Protein AF-A0A4Q6C9D6-F1 (afdb_monomer_lite)

Radius of gyration: 33.47 Å; chains: 1; bounding box: 54×30×100 Å

Secondary structure (DSSP, 8-state):
--HHHHHHHHHHHHHHTSHHHHHHHHHHHHHHHHHGGGGTT-HHHHHHHHHHHHHHHHHHHHHHHHHHHHHHHHHHHHHHHHHHHHHHHTTT---TTTS-HHHHHHHHHHHHHHHHHHHHHHHHHHHHHHHHHHHT-

Sequence (137 aa):
MNDLFRRFANQASTWAGSPQVFVMAVSLVVGWALLGPVFGYSDTWQLVINTTTTIITFLMVFLIQNTQNRDGKAMQLKLDELIRVSKTARNTMLDLEELDEKELDRLHEEFKRFADDNTDRLNSIQAKLKDVKNVRK

pLDDT: mean 76.39, std 12.98, range [43.62, 94.69]

Structure (mmCIF, N/CA/C/O backbone):
data_AF-A0A4Q6C9D6-F1
#
_entry.id   AF-A0A4Q6C9D6-F1
#
loop_
_atom_site.group_PDB
_atom_site.id
_atom_site.type_symbol
_atom_site.label_atom_id
_atom_site.label_alt_id
_atom_site.label_comp_id
_atom_site.label_asym_id
_atom_site.labe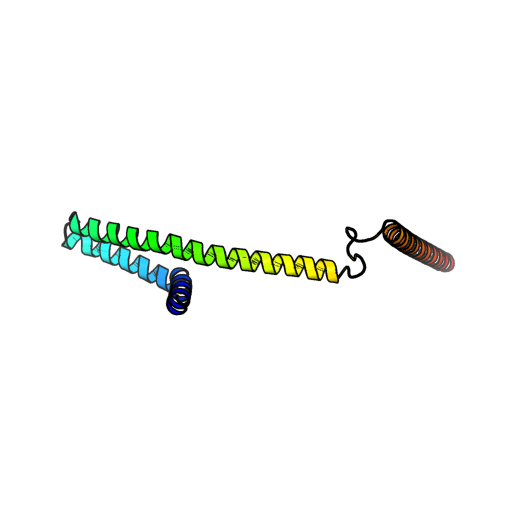l_entity_id
_atom_site.label_seq_id
_atom_site.pdbx_PDB_ins_code
_atom_site.Cartn_x
_atom_site.Cartn_y
_atom_site.Cartn_z
_atom_site.occupancy
_atom_site.B_iso_or_equiv
_atom_site.auth_seq_id
_atom_site.auth_comp_id
_atom_site.auth_asym_id
_atom_site.auth_atom_id
_atom_site.pdbx_PDB_model_num
ATOM 1 N N . MET A 1 1 ? 19.941 -12.533 3.505 1.00 47.31 1 MET A N 1
ATOM 2 C CA . MET A 1 1 ? 18.753 -11.821 4.024 1.00 47.31 1 MET A CA 1
ATOM 3 C C . MET A 1 1 ? 17.939 -11.299 2.845 1.00 47.31 1 MET A C 1
ATOM 5 O O . MET A 1 1 ? 18.460 -10.487 2.107 1.00 47.31 1 MET A O 1
ATOM 9 N N . ASN A 1 2 ? 16.720 -11.714 2.517 1.00 56.62 2 ASN A N 1
ATOM 10 C CA . ASN A 1 2 ? 15.768 -12.631 3.134 1.00 56.62 2 ASN A CA 1
ATOM 11 C C . ASN A 1 2 ? 14.789 -13.039 2.010 1.00 56.62 2 ASN A C 1
ATOM 13 O O . ASN A 1 2 ? 13.844 -12.299 1.737 1.00 56.62 2 ASN A O 1
ATOM 17 N N . ASP A 1 3 ? 14.988 -14.180 1.340 1.00 69.25 3 ASP A N 1
ATOM 18 C CA . ASP A 1 3 ? 14.002 -14.680 0.356 1.00 69.25 3 ASP A CA 1
ATOM 19 C C . ASP A 1 3 ? 12.615 -14.841 1.018 1.00 69.25 3 ASP A C 1
ATOM 21 O O . ASP A 1 3 ? 11.578 -14.544 0.435 1.00 69.25 3 ASP A O 1
ATOM 25 N N . LEU A 1 4 ? 12.625 -15.149 2.318 1.00 74.75 4 LEU A N 1
ATOM 26 C CA . LEU A 1 4 ? 11.475 -15.176 3.220 1.00 74.75 4 LEU A CA 1
ATOM 27 C C . LEU A 1 4 ? 10.789 -13.808 3.396 1.00 74.75 4 LEU A C 1
ATOM 29 O O . LEU A 1 4 ? 9.570 -13.730 3.299 1.00 74.75 4 LEU A O 1
ATOM 33 N N . PHE A 1 5 ? 11.547 -12.719 3.576 1.00 74.25 5 PHE A N 1
ATOM 34 C CA . PHE A 1 5 ? 10.992 -11.357 3.651 1.00 74.25 5 PHE A CA 1
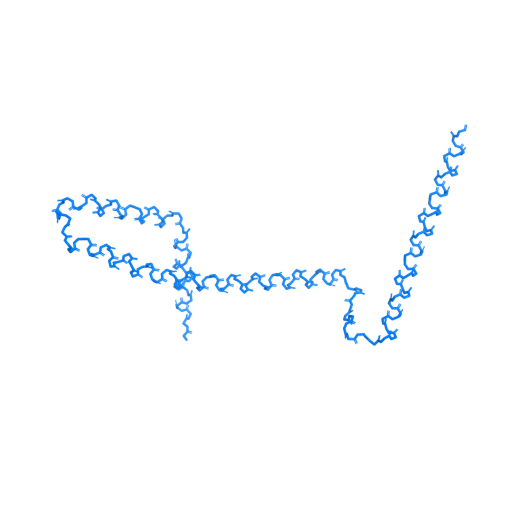ATOM 35 C C . PHE A 1 5 ? 10.423 -10.929 2.303 1.00 74.25 5 PHE A C 1
ATOM 37 O O . PHE A 1 5 ? 9.359 -10.330 2.260 1.00 74.25 5 PHE A O 1
ATOM 44 N N . ARG A 1 6 ? 11.095 -11.261 1.193 1.00 68.50 6 ARG A N 1
ATOM 45 C CA . ARG A 1 6 ? 10.592 -10.961 -0.154 1.00 68.50 6 ARG A CA 1
ATOM 46 C C . ARG A 1 6 ? 9.290 -11.700 -0.453 1.00 68.50 6 ARG A C 1
ATOM 48 O O . ARG A 1 6 ? 8.364 -11.083 -0.971 1.00 68.50 6 ARG A O 1
ATOM 55 N N . ARG A 1 7 ? 9.199 -12.989 -0.110 1.00 72.69 7 ARG A N 1
ATOM 56 C CA . ARG A 1 7 ? 7.967 -13.782 -0.248 1.00 72.69 7 ARG A CA 1
ATOM 57 C C . ARG A 1 7 ? 6.860 -13.246 0.653 1.00 72.69 7 ARG A C 1
ATOM 59 O O . ARG A 1 7 ? 5.774 -12.988 0.152 1.00 72.69 7 ARG A O 1
ATOM 66 N N . PHE A 1 8 ? 7.159 -12.986 1.926 1.00 76.62 8 PHE A N 1
ATOM 67 C CA . PHE A 1 8 ? 6.210 -12.390 2.865 1.00 76.62 8 PHE A CA 1
ATOM 68 C C . PHE A 1 8 ? 5.716 -11.020 2.387 1.00 76.62 8 PHE A C 1
ATOM 70 O O . PHE A 1 8 ? 4.516 -10.805 2.316 1.00 76.62 8 PHE A O 1
ATOM 77 N N . ALA A 1 9 ? 6.613 -10.117 1.989 1.00 69.31 9 ALA A N 1
ATOM 78 C CA . ALA A 1 9 ? 6.260 -8.779 1.525 1.00 69.31 9 ALA A CA 1
ATOM 79 C C . ALA A 1 9 ? 5.439 -8.813 0.229 1.00 69.31 9 ALA A C 1
ATOM 81 O O . ALA A 1 9 ? 4.458 -8.084 0.113 1.00 69.31 9 ALA A O 1
ATOM 82 N N . ASN A 1 10 ? 5.790 -9.683 -0.726 1.00 71.00 10 ASN A N 1
ATOM 83 C CA . ASN A 1 10 ? 4.990 -9.876 -1.935 1.00 71.00 10 ASN A CA 1
ATOM 84 C C . ASN A 1 10 ? 3.603 -10.423 -1.594 1.00 71.00 10 ASN A C 1
ATOM 86 O O . ASN A 1 10 ? 2.608 -9.901 -2.083 1.00 71.00 10 ASN A O 1
ATOM 90 N N . GLN A 1 11 ? 3.518 -11.446 -0.745 1.00 71.94 11 GLN A N 1
ATOM 91 C CA . GLN A 1 11 ? 2.252 -12.084 -0.398 1.00 71.94 11 GLN A CA 1
ATOM 92 C C . GLN A 1 11 ? 1.357 -11.152 0.427 1.00 71.94 11 GLN A C 1
ATOM 94 O O . GLN A 1 11 ? 0.179 -11.015 0.112 1.00 71.94 11 GLN A O 1
ATOM 99 N N . ALA A 1 12 ? 1.935 -10.419 1.382 1.00 70.88 12 ALA A N 1
ATOM 100 C CA . ALA A 1 12 ? 1.264 -9.372 2.142 1.00 70.88 12 ALA A CA 1
ATOM 101 C C . ALA A 1 12 ? 0.768 -8.238 1.234 1.00 70.88 12 ALA A C 1
ATOM 103 O O . ALA A 1 12 ? -0.375 -7.822 1.370 1.00 70.88 12 ALA A O 1
ATOM 104 N N . SER A 1 13 ? 1.576 -7.782 0.270 1.00 69.06 13 SER A N 1
ATOM 105 C CA . SER A 1 13 ? 1.179 -6.746 -0.698 1.00 69.06 13 SER A CA 1
ATOM 106 C C . SER A 1 13 ? 0.038 -7.219 -1.610 1.00 69.06 13 SER A C 1
ATOM 108 O O . SER A 1 13 ? -0.956 -6.517 -1.792 1.00 69.06 13 SER A O 1
ATOM 110 N N . THR A 1 14 ? 0.116 -8.462 -2.099 1.00 69.25 14 THR A N 1
ATOM 111 C CA . THR A 1 14 ? -0.932 -9.059 -2.946 1.00 69.25 14 THR A CA 1
ATOM 112 C C . THR A 1 14 ? -2.245 -9.228 -2.177 1.00 69.25 14 THR A C 1
ATOM 114 O O . THR A 1 14 ? -3.323 -8.991 -2.715 1.00 69.25 14 THR A O 1
ATOM 117 N N . TRP A 1 15 ? -2.166 -9.622 -0.903 1.00 71.12 15 TRP A N 1
ATOM 118 C CA . TRP A 1 15 ? -3.333 -9.786 -0.039 1.00 71.12 15 TRP A CA 1
ATOM 119 C C . TRP A 1 15 ? -3.941 -8.446 0.360 1.00 71.12 15 TRP A C 1
ATOM 121 O O . TRP A 1 15 ? -5.158 -8.292 0.280 1.00 71.12 15 TRP A O 1
ATOM 131 N N . ALA A 1 16 ? -3.114 -7.466 0.723 1.00 70.69 16 ALA A N 1
ATOM 132 C CA . ALA A 1 16 ? -3.565 -6.144 1.141 1.00 70.69 16 ALA A CA 1
ATOM 133 C C . ALA A 1 16 ? -4.324 -5.388 0.036 1.00 70.69 16 ALA A C 1
ATOM 135 O O . ALA A 1 16 ? -5.198 -4.583 0.343 1.00 70.69 16 ALA A O 1
ATOM 136 N N . GLY A 1 17 ? -4.033 -5.670 -1.239 1.00 66.81 17 GLY A N 1
ATOM 137 C CA . GLY A 1 17 ? -4.779 -5.133 -2.382 1.00 66.81 17 GLY A CA 1
ATOM 138 C C . GLY A 1 17 ? -6.024 -5.934 -2.784 1.00 66.81 17 GLY A C 1
ATOM 139 O O . GLY A 1 17 ? -6.733 -5.527 -3.702 1.00 66.81 17 GLY A O 1
ATOM 140 N N . SER A 1 18 ? -6.299 -7.081 -2.151 1.00 78.94 18 SER A N 1
ATOM 141 C CA . SER A 1 18 ? -7.406 -7.950 -2.560 1.00 78.94 18 SER A CA 1
ATOM 142 C C . SER A 1 18 ? -8.762 -7.470 -2.007 1.00 78.94 18 SER A C 1
ATOM 144 O O . SER A 1 18 ? -8.862 -7.119 -0.826 1.00 78.94 18 SER A O 1
ATOM 146 N N . PRO A 1 19 ? -9.850 -7.529 -2.803 1.00 76.38 19 PRO A N 1
ATOM 147 C CA . PRO A 1 19 ? -11.194 -7.169 -2.339 1.00 76.38 19 PRO A CA 1
ATOM 148 C C . PRO A 1 19 ? -11.660 -7.971 -1.115 1.00 76.38 19 PRO A C 1
ATOM 150 O O . PRO A 1 19 ? -12.399 -7.466 -0.275 1.00 76.38 19 PRO A O 1
ATOM 153 N N . GLN A 1 20 ? -11.205 -9.220 -0.987 1.00 78.06 20 GLN A N 1
ATOM 154 C CA . GLN A 1 20 ? -11.563 -10.103 0.125 1.00 78.06 20 GLN A CA 1
ATOM 155 C C . GLN A 1 20 ? -10.992 -9.616 1.464 1.00 78.06 20 GLN A C 1
ATOM 157 O O . GLN A 1 20 ? -11.689 -9.651 2.477 1.00 78.06 20 GLN A O 1
ATOM 162 N N . VAL A 1 21 ? -9.754 -9.114 1.472 1.00 83.69 21 VAL A N 1
ATOM 163 C CA . VAL A 1 21 ? -9.131 -8.549 2.680 1.00 83.69 21 VAL A CA 1
ATOM 164 C C . VAL A 1 21 ? -9.804 -7.242 3.085 1.00 83.69 21 VAL A C 1
ATOM 166 O O . VAL A 1 21 ? -10.011 -7.017 4.274 1.00 83.69 21 VAL A O 1
ATOM 169 N N . PHE A 1 22 ? -10.231 -6.423 2.121 1.00 81.50 22 PHE A N 1
ATOM 170 C CA . PHE A 1 22 ? -11.020 -5.226 2.414 1.00 81.50 22 PHE A CA 1
ATOM 171 C C . PHE A 1 22 ? -12.342 -5.571 3.117 1.00 81.50 22 PHE A C 1
ATOM 173 O O . PHE A 1 22 ? -12.639 -5.020 4.176 1.00 81.50 22 PHE A O 1
ATOM 180 N N . VAL A 1 23 ? -13.103 -6.534 2.585 1.00 88.75 23 VAL A N 1
ATOM 181 C CA . VAL A 1 23 ? -14.361 -6.989 3.207 1.00 88.75 23 VAL A CA 1
ATOM 182 C C . VAL A 1 23 ? -14.117 -7.547 4.613 1.00 88.75 23 VAL A C 1
ATOM 184 O O . VAL A 1 23 ? -14.880 -7.255 5.535 1.00 88.75 23 VAL A O 1
ATOM 187 N N . MET A 1 24 ? -13.034 -8.303 4.808 1.00 88.00 24 MET A N 1
ATOM 188 C CA . MET A 1 24 ? -12.649 -8.827 6.121 1.00 88.00 24 MET A CA 1
ATOM 189 C C . MET A 1 24 ? -12.294 -7.708 7.111 1.00 88.00 24 MET A C 1
ATOM 191 O O . MET A 1 24 ? -12.756 -7.736 8.250 1.00 88.00 24 MET A O 1
ATOM 195 N N . ALA A 1 25 ? -11.528 -6.703 6.679 1.00 87.38 25 ALA A N 1
ATOM 196 C CA . ALA A 1 25 ? -11.157 -5.555 7.504 1.00 87.38 25 ALA A CA 1
ATOM 197 C C . ALA A 1 25 ? -12.388 -4.735 7.919 1.00 87.38 25 ALA A C 1
ATOM 199 O O . ALA A 1 25 ? -12.544 -4.412 9.095 1.00 87.38 25 ALA A O 1
ATOM 200 N N . VAL A 1 26 ? -13.305 -4.466 6.983 1.00 91.00 26 VAL A N 1
ATOM 201 C CA . VAL A 1 26 ? -14.578 -3.789 7.279 1.00 91.00 26 VAL A CA 1
ATOM 202 C C . VAL A 1 26 ? -15.409 -4.605 8.270 1.00 91.00 26 VAL A C 1
ATOM 204 O O . VAL A 1 26 ? -15.914 -4.052 9.244 1.00 91.00 26 VAL A O 1
ATOM 207 N N . SER A 1 27 ? -15.502 -5.922 8.076 1.00 93.00 27 SER A N 1
ATOM 208 C CA . SER A 1 27 ? -16.236 -6.813 8.985 1.00 93.00 27 SER A CA 1
ATOM 209 C C . SER A 1 27 ? -15.651 -6.797 10.401 1.00 93.00 27 SER A C 1
ATOM 211 O O . SER A 1 27 ? -16.402 -6.768 11.373 1.00 93.00 27 SER A O 1
ATOM 213 N N . LEU A 1 28 ? -14.320 -6.756 10.527 1.00 91.88 28 LEU A N 1
ATOM 214 C CA . LEU A 1 28 ? -13.625 -6.609 11.808 1.00 91.88 28 LEU A CA 1
ATOM 215 C C . LEU A 1 28 ? -13.966 -5.286 12.502 1.00 91.88 28 LEU A C 1
ATOM 217 O O . LEU A 1 28 ? -14.266 -5.288 13.694 1.00 91.88 28 LEU A O 1
ATOM 221 N N . VAL A 1 29 ? -13.964 -4.170 11.766 1.00 92.62 29 VAL A N 1
ATOM 222 C CA . VAL A 1 29 ? -14.320 -2.847 12.309 1.00 92.62 29 VAL A CA 1
ATOM 223 C C . VAL A 1 29 ? -15.780 -2.812 12.764 1.00 92.62 29 VAL A C 1
ATOM 225 O O . VAL A 1 29 ? -16.074 -2.314 13.850 1.00 92.62 29 VAL A O 1
ATOM 228 N N . VAL A 1 30 ? -16.695 -3.388 11.979 1.00 94.56 30 VAL A N 1
ATOM 229 C CA . VAL A 1 30 ? -18.114 -3.501 12.352 1.00 94.56 30 VAL A CA 1
ATOM 230 C C . VAL A 1 30 ? -18.280 -4.374 13.596 1.00 94.56 30 VAL A C 1
ATOM 232 O O . VAL A 1 30 ? -18.972 -3.975 14.529 1.00 94.56 30 VAL A O 1
ATOM 235 N N . GLY A 1 31 ? -17.615 -5.531 13.654 1.00 94.00 31 GLY A N 1
ATOM 236 C CA . GLY A 1 31 ? -17.638 -6.410 14.824 1.00 94.00 31 GLY A CA 1
ATOM 237 C C . GLY A 1 31 ? -17.117 -5.719 16.086 1.00 94.00 31 GLY A C 1
ATOM 238 O O . GLY A 1 31 ? -17.746 -5.800 17.139 1.00 94.00 31 GLY A O 1
ATOM 239 N N . TRP A 1 32 ? -16.018 -4.970 15.975 1.00 93.00 32 TRP A N 1
ATOM 240 C CA . TRP A 1 32 ? -15.493 -4.152 17.070 1.00 93.00 32 TRP A CA 1
ATOM 241 C C . TRP A 1 32 ? -16.497 -3.086 17.539 1.00 93.00 32 TRP A C 1
ATOM 243 O O . TRP A 1 32 ? -16.695 -2.925 18.744 1.00 93.00 32 TRP A O 1
ATOM 253 N N . ALA A 1 33 ? -17.167 -2.396 16.610 1.00 91.50 33 ALA A N 1
ATOM 254 C CA . ALA A 1 33 ? -18.160 -1.376 16.942 1.00 91.50 33 ALA A CA 1
ATOM 255 C C . ALA A 1 33 ? -19.395 -1.977 17.634 1.00 91.50 33 ALA A C 1
ATOM 257 O O . ALA A 1 33 ? -19.872 -1.429 18.622 1.00 91.50 33 ALA A O 1
ATOM 258 N N . LEU A 1 34 ? -19.880 -3.133 17.166 1.00 94.00 34 LEU A N 1
ATOM 259 C CA . LEU A 1 34 ? -21.025 -3.834 17.762 1.00 94.00 34 LEU A CA 1
ATOM 260 C C . LEU A 1 34 ? -20.728 -4.389 19.160 1.00 94.00 34 LEU A C 1
ATOM 262 O O . LEU A 1 34 ? -21.628 -4.461 19.992 1.00 94.00 34 LEU A O 1
ATOM 266 N N . LEU A 1 35 ? -19.477 -4.769 19.426 1.00 92.19 35 LEU A N 1
ATOM 267 C CA . LEU A 1 35 ? -19.032 -5.219 20.747 1.00 92.19 35 LEU A CA 1
ATOM 268 C C . LEU A 1 35 ? -18.732 -4.048 21.699 1.00 92.19 35 LEU A C 1
ATOM 270 O O . LEU A 1 35 ? -18.771 -4.231 22.914 1.00 92.19 35 LEU A O 1
ATOM 274 N N . GLY A 1 36 ? -18.506 -2.837 21.181 1.00 90.12 36 GLY A N 1
ATOM 275 C CA . GLY A 1 36 ? -18.214 -1.632 21.967 1.00 90.12 36 GLY A CA 1
ATOM 276 C C . GLY A 1 36 ? -19.200 -1.323 23.107 1.00 90.12 36 GLY A C 1
ATOM 277 O O . GLY A 1 36 ? -18.736 -1.071 24.221 1.00 90.12 36 GLY A O 1
ATOM 278 N N . PRO A 1 37 ? -20.533 -1.398 22.907 1.00 91.00 37 PRO A N 1
ATOM 279 C CA . PRO A 1 37 ? -21.524 -1.189 23.964 1.00 91.00 37 PRO A CA 1
ATOM 280 C C . PRO A 1 37 ? -21.399 -2.165 25.139 1.00 91.00 37 PRO A C 1
ATOM 282 O O . PRO A 1 37 ? -21.637 -1.770 26.276 1.00 91.00 37 PRO A O 1
ATOM 285 N N . VAL A 1 38 ? -20.985 -3.415 24.888 1.00 92.19 38 VAL A N 1
ATOM 286 C CA . VAL A 1 38 ? -20.780 -4.427 25.943 1.00 92.19 38 VAL A CA 1
ATOM 287 C C . VAL A 1 38 ? -19.624 -4.027 26.864 1.00 92.19 38 VAL A C 1
ATOM 289 O O . VAL A 1 38 ? -19.687 -4.245 28.070 1.00 92.19 38 VAL A O 1
ATOM 292 N N . PHE A 1 39 ? -18.593 -3.389 26.307 1.00 86.00 39 PHE A N 1
ATOM 293 C CA . PHE A 1 39 ? -17.417 -2.905 27.037 1.00 86.00 39 PHE A CA 1
ATOM 294 C C . PHE A 1 39 ? -17.506 -1.420 27.423 1.00 86.00 39 PHE A C 1
ATOM 296 O O . PHE A 1 39 ? -16.507 -0.836 27.850 1.00 86.00 39 PHE A O 1
ATOM 303 N N . GLY A 1 40 ? -18.674 -0.792 27.244 1.00 89.75 40 GLY A N 1
ATOM 304 C CA . GLY A 1 40 ? -18.906 0.619 27.559 1.00 89.75 40 GLY A CA 1
ATOM 305 C C . GLY A 1 40 ? -17.999 1.593 26.802 1.00 89.75 40 GLY A C 1
ATOM 306 O O . GLY A 1 40 ? -17.752 2.684 27.303 1.00 89.75 40 GLY A O 1
ATOM 307 N N . TYR A 1 41 ? -17.467 1.195 25.638 1.00 88.00 41 TYR A N 1
ATOM 308 C CA . TYR A 1 41 ? -16.453 1.954 24.894 1.00 88.00 41 TYR A CA 1
ATOM 309 C C . TYR A 1 41 ? -15.286 2.439 25.771 1.00 88.00 41 TYR A C 1
ATOM 311 O O . TYR A 1 41 ? -14.838 3.577 25.637 1.00 88.00 41 TYR A O 1
ATOM 319 N N . SER A 1 42 ? -14.797 1.577 26.667 1.00 92.00 42 SER A N 1
ATOM 320 C CA . SER A 1 42 ? -13.706 1.914 27.585 1.00 92.00 42 SER A CA 1
ATOM 321 C C . SER A 1 42 ? -12.437 2.400 26.875 1.00 92.00 42 SER A C 1
ATOM 323 O O . SER A 1 42 ? -12.173 2.053 25.719 1.00 92.00 42 SER A O 1
ATOM 325 N N . ASP A 1 43 ? -11.599 3.141 27.600 1.00 93.75 43 ASP A N 1
ATOM 326 C CA . ASP A 1 43 ? -10.320 3.634 27.079 1.00 93.75 43 ASP A CA 1
ATOM 327 C C . ASP A 1 43 ? -9.440 2.492 26.561 1.00 93.75 43 ASP A C 1
ATOM 329 O O . ASP A 1 43 ? -8.832 2.604 25.501 1.00 93.75 43 ASP A O 1
ATOM 333 N N . THR A 1 44 ? -9.423 1.344 27.247 1.00 91.38 44 THR A N 1
ATOM 334 C CA . THR A 1 44 ? -8.692 0.154 26.790 1.00 91.38 44 THR A CA 1
ATOM 335 C C . THR A 1 44 ? -9.275 -0.409 25.491 1.00 91.38 44 THR A C 1
ATOM 337 O O . THR A 1 44 ? -8.518 -0.800 24.605 1.00 91.38 44 THR A O 1
ATOM 340 N N . TRP A 1 45 ? -10.603 -0.419 25.338 1.00 92.19 45 TRP A N 1
ATOM 341 C CA . TRP A 1 45 ? -11.271 -0.903 24.125 1.00 92.19 45 TRP A CA 1
ATOM 342 C C . TRP A 1 45 ? -10.937 -0.048 22.894 1.00 92.19 45 TRP A C 1
ATOM 344 O O . TRP A 1 45 ? -10.672 -0.576 21.809 1.00 92.19 45 TRP A O 1
ATOM 354 N N . GLN A 1 46 ? -10.910 1.275 23.073 1.00 92.81 46 GLN A N 1
ATOM 355 C CA . GLN A 1 46 ? -10.520 2.228 22.032 1.00 92.81 46 GLN A CA 1
ATOM 356 C C . GLN A 1 46 ? -9.012 2.179 21.749 1.00 92.81 46 GLN A C 1
ATOM 358 O O . GLN A 1 46 ? -8.594 2.197 20.589 1.00 92.81 46 GLN A O 1
ATOM 363 N N . LEU A 1 47 ? -8.191 2.065 22.797 1.00 92.94 47 LEU A N 1
ATOM 364 C CA . LEU A 1 47 ? -6.738 1.979 22.679 1.00 92.94 47 LEU A CA 1
ATOM 365 C C . LEU A 1 47 ? -6.328 0.771 21.837 1.00 92.94 47 LEU A C 1
ATOM 367 O O . LEU A 1 47 ? -5.520 0.917 20.925 1.00 92.94 47 LEU A O 1
ATOM 371 N N . VAL A 1 48 ? -6.926 -0.401 22.074 1.00 91.06 48 VAL A N 1
ATOM 372 C CA . VAL A 1 48 ? -6.594 -1.626 21.331 1.00 91.06 48 VAL A CA 1
ATOM 373 C C . VAL A 1 48 ? -6.783 -1.443 19.825 1.00 91.06 48 VAL A C 1
ATOM 375 O O . VAL A 1 48 ? -5.866 -1.763 19.064 1.00 91.06 48 VAL A O 1
ATOM 378 N N . ILE A 1 49 ? -7.919 -0.901 19.369 1.00 92.12 49 ILE A N 1
ATOM 379 C CA . ILE A 1 49 ? -8.139 -0.726 17.925 1.00 92.12 49 ILE A CA 1
ATOM 380 C C . ILE A 1 49 ? -7.234 0.358 17.339 1.00 92.12 49 ILE A C 1
ATOM 382 O O . ILE A 1 49 ? -6.700 0.184 16.240 1.00 92.12 49 ILE A O 1
ATOM 386 N N . ASN A 1 50 ? -7.017 1.448 18.075 1.00 92.31 50 ASN A N 1
ATOM 387 C CA . ASN A 1 50 ? -6.210 2.569 17.615 1.00 92.31 50 ASN A CA 1
ATOM 388 C C . ASN A 1 50 ? -4.736 2.161 17.480 1.00 92.31 50 ASN A C 1
ATOM 390 O O . ASN A 1 50 ? -4.136 2.322 16.414 1.00 92.31 50 ASN A O 1
ATOM 394 N N . THR A 1 51 ? -4.173 1.545 18.522 1.00 94.69 51 THR A N 1
ATOM 395 C CA . THR A 1 51 ? -2.793 1.054 18.523 1.00 94.69 51 THR A CA 1
ATOM 396 C C . THR A 1 51 ? -2.587 -0.004 17.442 1.00 94.69 51 THR A C 1
ATOM 398 O O . THR A 1 51 ? -1.632 0.088 16.671 1.00 94.69 51 THR A O 1
ATOM 401 N N . THR A 1 52 ? -3.506 -0.966 17.316 1.00 92.06 52 THR A N 1
ATOM 402 C CA . THR A 1 52 ? -3.400 -2.028 16.303 1.00 92.06 52 THR A CA 1
ATOM 403 C C . THR A 1 52 ? -3.434 -1.458 14.885 1.00 92.06 52 THR A C 1
ATOM 405 O O . THR A 1 52 ? -2.563 -1.766 14.071 1.00 92.06 52 THR A O 1
ATOM 408 N N . THR A 1 53 ? -4.390 -0.572 14.593 1.00 92.19 53 THR A N 1
ATOM 409 C CA . THR A 1 53 ? -4.518 0.049 13.266 1.00 92.19 53 THR A CA 1
ATOM 410 C C . THR A 1 53 ? -3.303 0.910 12.936 1.00 92.19 53 THR A C 1
ATOM 412 O O . THR A 1 53 ? -2.821 0.881 11.804 1.00 92.19 53 THR A O 1
ATOM 415 N N . THR A 1 54 ? -2.753 1.623 13.921 1.00 92.88 54 THR A N 1
ATOM 416 C CA . THR A 1 54 ? -1.548 2.442 13.742 1.00 92.88 54 THR A CA 1
ATOM 417 C C . THR A 1 54 ? -0.339 1.585 13.371 1.00 92.88 54 THR A C 1
ATOM 419 O O . THR A 1 54 ? 0.348 1.895 12.399 1.00 92.88 54 THR A O 1
ATOM 422 N N . ILE A 1 55 ? -0.107 0.474 14.080 1.00 92.44 55 ILE A N 1
ATOM 423 C CA . ILE A 1 55 ? 0.987 -0.460 13.767 1.00 92.44 55 ILE A CA 1
ATOM 424 C C . ILE A 1 55 ? 0.814 -1.041 12.359 1.00 92.44 55 ILE A C 1
ATOM 426 O O . ILE A 1 55 ? 1.760 -1.028 11.571 1.00 92.44 55 ILE A O 1
ATOM 430 N N . ILE A 1 56 ? -0.392 -1.513 12.020 1.00 88.38 56 ILE A N 1
ATOM 431 C CA . ILE A 1 56 ? -0.685 -2.065 10.688 1.00 88.38 56 ILE A CA 1
ATOM 432 C C . ILE A 1 56 ? -0.434 -1.015 9.607 1.00 88.38 56 ILE A C 1
ATOM 434 O O . ILE A 1 56 ? 0.232 -1.305 8.617 1.00 88.38 56 ILE A O 1
ATOM 438 N N . THR A 1 57 ? -0.911 0.213 9.806 1.00 90.62 57 THR A N 1
ATOM 439 C CA . THR A 1 57 ? -0.735 1.310 8.848 1.00 90.62 57 THR A CA 1
ATOM 440 C C . THR A 1 57 ? 0.740 1.646 8.663 1.00 90.62 57 THR A C 1
ATOM 442 O O . THR A 1 57 ? 1.205 1.764 7.532 1.00 90.62 57 THR A O 1
ATOM 445 N N . PHE A 1 58 ? 1.500 1.736 9.756 1.00 89.69 58 PHE A N 1
ATOM 446 C CA . PHE A 1 58 ? 2.936 1.997 9.707 1.00 89.69 58 PHE A CA 1
ATOM 447 C C . PHE A 1 58 ? 3.673 0.929 8.891 1.00 89.69 58 PHE A C 1
ATOM 449 O O . PHE A 1 58 ? 4.444 1.257 7.991 1.00 89.69 58 PHE A O 1
ATOM 456 N N . LEU A 1 59 ? 3.376 -0.352 9.127 1.00 86.44 59 LEU A N 1
ATOM 457 C CA . LEU A 1 59 ? 3.923 -1.453 8.331 1.00 86.44 59 LEU A CA 1
ATOM 458 C C . LEU A 1 59 ? 3.470 -1.392 6.866 1.00 86.44 59 LEU A C 1
ATOM 460 O O . LEU A 1 59 ? 4.262 -1.650 5.956 1.00 86.44 59 LEU A O 1
ATOM 464 N N . MET A 1 60 ? 2.214 -1.023 6.621 1.00 85.44 60 MET A N 1
ATOM 465 C CA . MET A 1 60 ? 1.649 -0.928 5.281 1.00 85.44 60 MET A CA 1
ATOM 466 C C . MET A 1 60 ? 2.322 0.161 4.447 1.00 85.44 60 MET A C 1
ATOM 468 O O . MET A 1 60 ? 2.563 -0.065 3.265 1.00 85.44 60 MET A O 1
ATOM 472 N N . VAL A 1 61 ? 2.717 1.287 5.050 1.00 87.62 61 VAL A N 1
ATOM 473 C CA . VAL A 1 61 ? 3.517 2.318 4.368 1.00 87.62 61 VAL A CA 1
ATOM 474 C C . VAL A 1 61 ? 4.813 1.720 3.815 1.00 87.62 61 VAL A C 1
ATOM 476 O O . VAL A 1 61 ? 5.104 1.906 2.635 1.00 87.62 61 VAL A O 1
ATOM 479 N N . PHE A 1 62 ? 5.554 0.934 4.602 1.00 82.06 62 PHE A N 1
ATOM 480 C CA . PHE A 1 62 ? 6.772 0.272 4.114 1.00 82.06 62 PHE A CA 1
ATOM 481 C C . PHE A 1 62 ? 6.488 -0.756 3.015 1.00 82.06 62 PHE A C 1
ATOM 483 O O . PHE A 1 62 ? 7.240 -0.841 2.042 1.00 82.06 62 PHE A O 1
ATOM 490 N N . LEU A 1 63 ? 5.407 -1.533 3.137 1.00 79.12 63 LEU A N 1
ATOM 491 C CA . LEU A 1 63 ? 5.017 -2.508 2.112 1.00 79.12 63 LEU A CA 1
ATOM 492 C C . LEU A 1 63 ? 4.637 -1.832 0.790 1.00 79.12 63 LEU A C 1
ATOM 494 O O . LEU A 1 63 ? 5.067 -2.279 -0.280 1.00 79.12 63 LEU A O 1
ATOM 498 N N . ILE A 1 64 ? 3.873 -0.742 0.863 1.00 81.62 64 ILE A N 1
ATOM 499 C CA . ILE A 1 64 ? 3.492 0.075 -0.288 1.00 81.62 64 ILE A CA 1
ATOM 500 C C . ILE A 1 64 ? 4.747 0.676 -0.917 1.00 81.62 64 ILE A C 1
ATOM 502 O O . ILE A 1 64 ? 4.947 0.506 -2.114 1.00 81.62 64 ILE A O 1
ATOM 506 N N . GLN A 1 65 ? 5.636 1.287 -0.128 1.00 76.31 65 GLN A N 1
ATOM 507 C CA . GLN A 1 65 ? 6.893 1.854 -0.626 1.00 76.31 65 GLN A CA 1
ATOM 508 C C . GLN A 1 65 ? 7.780 0.798 -1.297 1.00 76.31 65 GLN A C 1
ATOM 510 O O . GLN A 1 65 ? 8.334 1.052 -2.363 1.00 76.31 65 GLN A O 1
ATOM 515 N N . ASN A 1 66 ? 7.892 -0.407 -0.727 1.00 76.62 66 ASN A N 1
ATOM 516 C CA . ASN A 1 66 ? 8.654 -1.501 -1.332 1.00 76.62 66 ASN A CA 1
ATOM 517 C C . ASN A 1 66 ? 8.050 -1.955 -2.672 1.00 76.62 66 ASN A C 1
ATOM 519 O O . ASN A 1 66 ? 8.786 -2.184 -3.633 1.00 76.62 66 ASN A O 1
ATOM 523 N N . THR A 1 67 ? 6.721 -2.066 -2.742 1.00 75.69 67 THR A N 1
ATOM 524 C CA . THR A 1 67 ? 6.010 -2.441 -3.975 1.00 75.69 67 THR A CA 1
ATOM 525 C C . THR A 1 67 ? 6.161 -1.345 -5.033 1.00 75.69 67 THR A C 1
ATOM 527 O O . THR A 1 67 ? 6.629 -1.623 -6.134 1.00 75.69 67 THR A O 1
ATOM 530 N N . GLN A 1 68 ? 5.905 -0.086 -4.668 1.00 76.00 68 GLN A N 1
ATOM 531 C CA . GLN A 1 68 ? 6.034 1.073 -5.553 1.00 76.00 68 GLN A CA 1
ATOM 532 C C . GLN A 1 68 ? 7.466 1.264 -6.066 1.00 76.00 68 GLN A C 1
ATOM 534 O O . GLN A 1 68 ? 7.661 1.521 -7.250 1.00 76.00 68 GLN A O 1
ATOM 539 N N . ASN A 1 69 ? 8.485 1.085 -5.219 1.00 78.81 69 ASN A N 1
ATOM 540 C CA . ASN A 1 69 ? 9.886 1.190 -5.638 1.00 78.81 69 ASN A CA 1
ATOM 541 C C . ASN A 1 69 ? 10.261 0.094 -6.655 1.00 78.81 69 ASN A C 1
ATOM 543 O O . ASN A 1 69 ? 11.032 0.332 -7.584 1.00 78.81 69 ASN A O 1
ATOM 547 N N . ARG A 1 70 ? 9.700 -1.117 -6.516 1.00 79.62 70 ARG A N 1
ATOM 548 C CA . ARG A 1 70 ? 9.905 -2.194 -7.495 1.00 79.62 70 ARG A CA 1
ATOM 549 C C . ARG A 1 70 ? 9.183 -1.910 -8.810 1.00 79.62 70 ARG A C 1
ATOM 551 O O . ARG A 1 70 ? 9.790 -2.065 -9.869 1.00 79.62 70 ARG A O 1
ATOM 558 N N . ASP A 1 71 ? 7.925 -1.494 -8.741 1.00 82.00 71 ASP A N 1
ATOM 559 C CA . ASP A 1 71 ? 7.109 -1.221 -9.925 1.00 82.00 71 ASP A CA 1
ATOM 560 C C . ASP A 1 71 ? 7.645 -0.014 -10.708 1.00 82.00 71 ASP A C 1
ATOM 562 O O . ASP A 1 71 ? 7.691 -0.053 -11.937 1.00 82.00 71 ASP A O 1
ATOM 566 N N . GLY A 1 72 ? 8.172 1.004 -10.017 1.00 87.12 72 GLY A N 1
ATOM 567 C CA . GLY A 1 72 ? 8.865 2.138 -10.634 1.00 87.12 72 GLY A CA 1
ATOM 568 C C . GLY A 1 72 ? 10.086 1.713 -11.456 1.00 87.12 72 GLY A C 1
ATOM 569 O O . GLY A 1 72 ? 10.222 2.121 -12.609 1.00 87.12 72 GLY A O 1
ATOM 570 N N . LYS A 1 73 ? 10.931 0.819 -10.920 1.00 84.75 73 LYS A N 1
ATOM 571 C CA . LYS A 1 73 ? 12.077 0.259 -11.663 1.00 84.75 73 LYS A CA 1
ATOM 572 C C . LYS A 1 73 ? 11.641 -0.563 -12.874 1.00 84.75 73 LYS A C 1
ATOM 574 O O . LYS A 1 73 ? 12.235 -0.452 -13.940 1.00 84.75 73 LYS A O 1
ATOM 579 N N . ALA A 1 74 ? 10.603 -1.386 -12.725 1.00 83.94 74 ALA A N 1
ATOM 580 C CA . ALA A 1 74 ? 10.078 -2.180 -13.833 1.00 83.94 74 ALA A CA 1
ATOM 581 C C . ALA A 1 74 ? 9.492 -1.295 -14.946 1.00 83.94 74 ALA A C 1
ATOM 583 O O . ALA A 1 74 ? 9.645 -1.609 -16.125 1.00 83.94 74 ALA A O 1
ATOM 584 N N . MET A 1 75 ? 8.841 -0.188 -14.582 1.00 88.88 75 MET A N 1
ATOM 585 C CA . MET A 1 75 ? 8.325 0.789 -15.537 1.00 88.88 75 MET A CA 1
ATOM 586 C C . MET A 1 75 ? 9.452 1.490 -16.297 1.00 88.88 75 MET A C 1
ATOM 588 O O . MET A 1 75 ? 9.371 1.569 -17.518 1.00 88.88 75 MET A O 1
ATOM 592 N N . GLN A 1 76 ? 10.517 1.918 -15.608 1.00 87.31 76 GLN A N 1
ATOM 593 C CA . GLN A 1 76 ? 11.710 2.478 -16.257 1.00 87.31 76 GLN A CA 1
ATOM 594 C C . GLN A 1 76 ? 12.308 1.497 -17.271 1.00 87.31 76 GLN A C 1
ATOM 596 O O . GLN A 1 76 ? 12.440 1.852 -18.431 1.00 87.31 76 GLN A O 1
ATOM 601 N N . LEU A 1 77 ? 12.524 0.233 -16.893 1.00 84.75 77 LEU A N 1
ATOM 602 C CA . LEU A 1 77 ? 13.054 -0.784 -17.813 1.00 84.75 77 LEU A CA 1
ATOM 603 C C . LEU A 1 77 ? 12.158 -1.024 -19.038 1.00 84.75 77 LEU A C 1
ATOM 605 O O . LEU A 1 77 ? 12.655 -1.210 -20.144 1.00 84.75 77 LEU A O 1
ATOM 609 N N . LYS A 1 78 ? 10.830 -1.023 -18.862 1.00 81.12 78 LYS A N 1
ATOM 610 C CA . LYS A 1 78 ? 9.890 -1.138 -19.989 1.00 81.12 78 LYS A CA 1
ATOM 611 C C . LYS A 1 78 ? 9.949 0.080 -20.910 1.00 81.12 78 LYS A C 1
ATOM 613 O O . LYS A 1 78 ? 9.835 -0.085 -22.120 1.00 81.12 78 LYS A O 1
ATOM 618 N N . LEU A 1 79 ? 10.098 1.282 -20.352 1.00 86.88 79 LEU A N 1
ATOM 619 C CA . LEU A 1 79 ? 10.271 2.510 -21.127 1.00 86.88 79 LEU A CA 1
ATOM 620 C C . LEU A 1 79 ? 11.607 2.508 -21.869 1.00 86.88 79 LEU A C 1
ATOM 622 O O . LEU A 1 79 ? 11.622 2.821 -23.055 1.00 86.88 79 LEU A O 1
ATOM 626 N N . ASP A 1 80 ? 12.689 2.090 -21.215 1.00 83.69 80 ASP A N 1
ATOM 627 C CA . ASP A 1 80 ? 14.010 1.955 -21.827 1.00 83.69 80 ASP A CA 1
ATOM 628 C C . ASP A 1 80 ? 13.969 0.967 -22.993 1.00 83.69 80 ASP A C 1
ATOM 630 O O . ASP A 1 80 ? 14.485 1.264 -24.069 1.00 83.69 80 ASP A O 1
ATOM 634 N N . GLU A 1 81 ? 13.285 -0.169 -22.827 1.00 83.12 81 GLU A N 1
ATOM 635 C CA . GLU A 1 81 ? 13.102 -1.137 -23.905 1.00 83.12 81 GLU A CA 1
ATOM 636 C C . GLU A 1 81 ? 12.225 -0.563 -25.025 1.00 83.12 81 GLU A C 1
ATOM 638 O O . GLU A 1 81 ? 12.607 -0.668 -26.181 1.00 83.12 81 GLU A O 1
ATOM 643 N N . LEU A 1 82 ? 11.109 0.119 -24.732 1.00 81.19 82 LEU A N 1
ATOM 644 C CA . LEU A 1 82 ? 10.290 0.786 -25.758 1.00 81.19 82 LEU A CA 1
ATOM 645 C C . LEU A 1 82 ? 11.076 1.850 -26.534 1.00 81.19 82 LEU A C 1
ATOM 647 O O . LEU A 1 82 ? 10.953 1.934 -27.756 1.00 81.19 82 LEU A O 1
ATO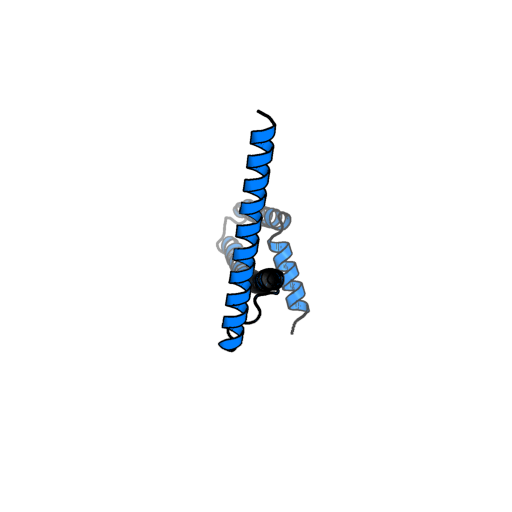M 651 N N . ILE A 1 83 ? 11.904 2.642 -25.8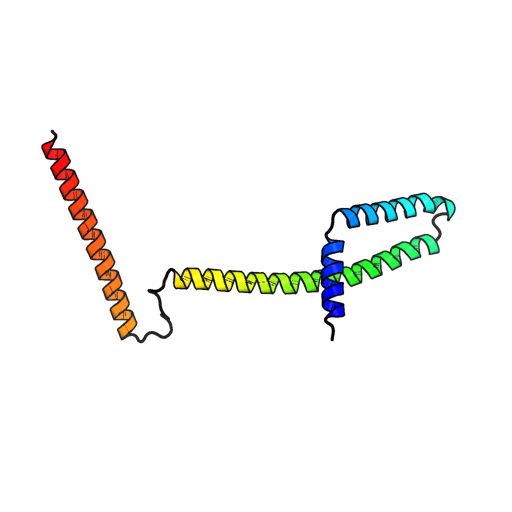51 1.00 78.62 83 ILE A N 1
ATOM 652 C CA . ILE A 1 83 ? 12.817 3.599 -26.481 1.00 78.62 83 ILE A CA 1
ATOM 653 C C . ILE A 1 83 ? 13.839 2.846 -27.324 1.00 78.62 83 ILE A C 1
ATOM 655 O O . ILE A 1 83 ? 14.113 3.267 -28.443 1.00 78.62 83 ILE A O 1
ATOM 659 N N . ARG A 1 84 ? 14.371 1.725 -26.833 1.00 76.50 84 ARG A N 1
ATOM 660 C CA . ARG A 1 84 ? 15.325 0.890 -27.558 1.00 76.50 84 ARG A CA 1
ATOM 661 C C . ARG A 1 84 ? 14.710 0.284 -28.809 1.00 76.50 84 ARG A C 1
ATOM 663 O O . ARG A 1 84 ? 15.278 0.508 -29.860 1.00 76.50 84 ARG A O 1
ATOM 670 N N . VAL A 1 85 ? 13.557 -0.389 -28.766 1.00 75.62 85 VAL A N 1
ATOM 671 C CA . VAL A 1 85 ? 12.899 -0.909 -29.982 1.00 75.62 85 VAL A CA 1
ATOM 672 C C . VAL A 1 85 ? 12.359 0.197 -30.883 1.00 75.62 85 VAL A C 1
ATOM 674 O O . VAL A 1 85 ? 12.333 0.004 -32.090 1.00 75.62 85 VAL A O 1
ATOM 677 N N . SER A 1 86 ? 12.003 1.372 -30.360 1.00 68.25 86 SER A N 1
ATOM 678 C CA . SER A 1 86 ? 11.719 2.560 -31.183 1.00 68.25 86 SER A CA 1
ATOM 679 C C . SER A 1 86 ? 12.985 3.083 -31.882 1.00 68.25 86 SER A C 1
ATOM 681 O O . SER A 1 86 ? 12.959 3.423 -33.065 1.00 68.25 86 SER A O 1
ATOM 683 N N . LYS A 1 87 ? 14.136 3.056 -31.196 1.00 55.28 87 LYS A N 1
ATOM 684 C CA . LYS A 1 87 ? 15.465 3.328 -31.763 1.00 55.28 87 LYS A CA 1
ATOM 685 C C . LYS A 1 87 ? 15.940 2.211 -32.708 1.00 55.28 87 LYS A C 1
ATOM 687 O O . LYS A 1 87 ? 16.566 2.531 -33.700 1.00 55.28 87 LYS A O 1
ATOM 692 N N . THR A 1 88 ? 15.608 0.939 -32.481 1.00 51.47 88 THR A N 1
ATOM 693 C CA . THR A 1 88 ? 15.969 -0.219 -33.329 1.00 51.47 88 THR A CA 1
ATOM 694 C C . THR A 1 88 ? 15.037 -0.358 -34.535 1.00 51.47 88 THR A C 1
ATOM 696 O O . THR A 1 88 ? 15.479 -0.752 -35.607 1.00 51.47 88 THR A O 1
ATOM 699 N N . ALA A 1 89 ? 13.768 0.052 -34.428 1.00 49.97 89 ALA A N 1
ATOM 700 C CA . ALA A 1 89 ? 12.907 0.311 -35.586 1.00 49.97 89 ALA A CA 1
ATOM 701 C C . ALA A 1 89 ? 13.466 1.463 -36.441 1.00 49.97 89 ALA A C 1
ATOM 703 O O . ALA A 1 89 ? 13.211 1.537 -37.639 1.00 49.97 89 ALA A O 1
ATOM 704 N N . ARG A 1 90 ? 14.302 2.312 -35.833 1.00 46.09 90 ARG A N 1
ATOM 705 C CA . ARG A 1 90 ? 15.154 3.308 -36.478 1.00 46.09 90 ARG A CA 1
ATOM 706 C C . ARG A 1 90 ? 16.614 2.826 -36.540 1.00 46.09 90 ARG A C 1
ATOM 708 O O . ARG A 1 90 ? 17.528 3.599 -36.269 1.00 46.09 90 ARG A O 1
ATOM 715 N N . ASN A 1 91 ? 16.842 1.572 -36.947 1.00 43.62 91 ASN A N 1
ATOM 716 C CA . ASN A 1 91 ? 18.155 0.983 -37.291 1.00 43.62 91 ASN A CA 1
ATOM 717 C C . ASN A 1 91 ? 18.843 1.658 -38.510 1.00 43.62 91 ASN A C 1
ATOM 719 O O . ASN A 1 91 ? 19.571 1.032 -39.274 1.00 43.62 91 ASN A O 1
ATOM 723 N N . THR A 1 92 ? 18.622 2.958 -38.684 1.00 45.06 92 THR A N 1
ATOM 724 C CA . THR A 1 92 ? 19.369 3.856 -39.572 1.00 45.06 92 THR A CA 1
ATOM 725 C C . THR A 1 92 ? 19.798 5.135 -38.833 1.00 45.06 92 THR A C 1
ATOM 727 O O . THR A 1 92 ? 20.360 6.033 -39.439 1.00 45.06 92 THR A O 1
ATOM 730 N N . MET A 1 93 ? 19.573 5.251 -37.518 1.00 46.62 93 MET A N 1
ATOM 731 C CA . MET A 1 93 ? 20.166 6.315 -36.696 1.00 46.62 93 MET A CA 1
ATOM 732 C C . MET A 1 93 ? 20.949 5.694 -35.542 1.00 46.62 93 MET A C 1
ATOM 734 O O . MET A 1 93 ? 20.551 5.755 -34.379 1.00 46.62 93 MET A O 1
ATOM 738 N N . LEU A 1 94 ? 22.039 5.035 -35.944 1.00 50.03 94 LEU A N 1
ATOM 739 C CA . LEU A 1 94 ? 23.248 4.827 -35.149 1.00 50.03 94 LEU A CA 1
ATOM 740 C C . LEU A 1 94 ? 23.683 6.148 -34.503 1.00 50.03 94 LEU A C 1
ATOM 742 O O . LEU A 1 94 ? 23.485 7.199 -35.106 1.00 50.03 94 LEU A O 1
ATOM 746 N N . ASP A 1 95 ? 24.242 6.053 -33.297 1.00 54.50 95 ASP A N 1
ATOM 747 C CA . ASP A 1 95 ? 24.946 7.090 -32.532 1.00 54.50 95 ASP A CA 1
ATOM 748 C C . ASP A 1 95 ? 25.317 8.368 -33.294 1.00 54.50 95 ASP A C 1
ATOM 750 O O . ASP A 1 95 ? 26.462 8.584 -33.675 1.00 54.50 95 ASP A O 1
ATOM 754 N N . LEU A 1 96 ? 24.359 9.286 -33.438 1.00 54.50 96 LEU A N 1
ATOM 755 C CA . LEU A 1 96 ? 24.626 10.644 -33.933 1.00 54.50 96 LEU A CA 1
ATOM 756 C C . LEU A 1 96 ? 25.610 11.399 -33.029 1.00 54.50 96 LEU A C 1
ATOM 758 O O . LEU A 1 96 ? 26.187 12.387 -33.464 1.00 54.50 96 LEU A O 1
ATOM 762 N N .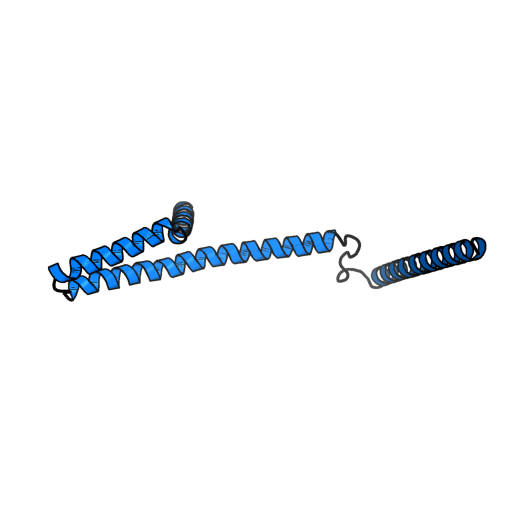 GLU A 1 97 ? 25.793 10.934 -31.791 1.00 54.12 97 GLU A N 1
ATOM 763 C CA . GLU A 1 97 ? 26.724 11.497 -30.813 1.00 54.12 97 GLU A CA 1
ATOM 764 C C . GLU A 1 97 ? 28.145 10.906 -30.913 1.00 54.12 97 GLU A C 1
ATOM 766 O O . GLU A 1 97 ? 29.082 11.560 -30.462 1.00 54.12 97 GLU A O 1
ATOM 771 N N . GLU A 1 98 ? 28.328 9.721 -31.517 1.00 55.38 98 GLU A N 1
ATOM 772 C CA . GLU A 1 98 ? 29.652 9.097 -31.730 1.00 55.38 98 GLU A CA 1
ATOM 773 C C . GLU A 1 98 ? 30.116 9.132 -33.199 1.00 55.38 98 GLU A C 1
ATOM 775 O O . GLU A 1 98 ? 31.264 8.794 -33.489 1.00 55.38 98 GLU A O 1
ATOM 780 N N . LEU A 1 99 ? 29.243 9.546 -34.125 1.00 61.22 99 LEU A N 1
ATOM 781 C CA . LEU A 1 99 ? 29.555 9.721 -35.545 1.00 61.22 99 LEU A CA 1
ATOM 782 C C . LEU A 1 99 ? 30.532 10.893 -35.742 1.00 61.22 99 LEU A C 1
ATOM 784 O O . LEU A 1 99 ? 30.294 12.009 -35.276 1.00 61.22 99 LEU A O 1
ATOM 788 N N . ASP A 1 100 ? 31.615 10.647 -36.482 1.00 61.91 100 ASP A N 1
ATOM 789 C CA . ASP A 1 100 ? 32.509 11.716 -36.942 1.00 61.91 100 ASP A CA 1
ATOM 790 C C . ASP A 1 100 ? 31.764 12.625 -37.939 1.00 61.91 100 ASP A C 1
ATOM 792 O O . ASP A 1 100 ? 30.829 12.201 -38.625 1.00 61.91 100 ASP A O 1
ATOM 796 N N . GLU A 1 101 ? 32.195 13.879 -38.070 1.00 66.81 101 GLU A N 1
ATOM 797 C CA . GLU A 1 101 ? 31.529 14.908 -38.886 1.00 66.81 101 GLU A CA 1
ATOM 798 C C . GLU A 1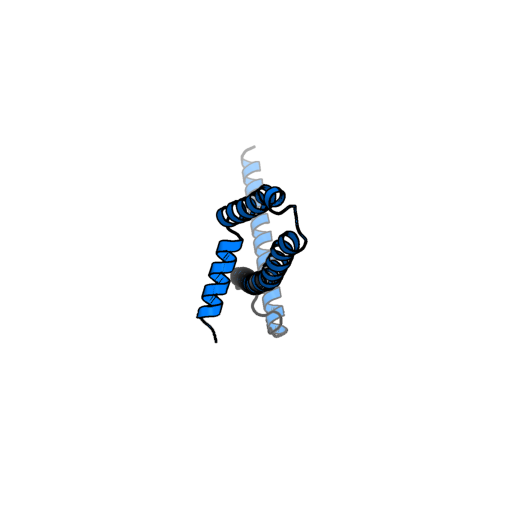 101 ? 31.309 14.437 -40.339 1.00 66.81 101 GLU A C 1
ATOM 800 O O . GLU A 1 101 ? 30.256 14.647 -40.940 1.00 66.81 101 GLU A O 1
ATOM 805 N N . LYS A 1 102 ? 32.261 13.663 -40.874 1.00 69.06 102 LYS A N 1
ATOM 806 C CA . LYS A 1 102 ? 32.192 13.074 -42.221 1.00 69.06 102 LYS A CA 1
ATOM 807 C C . LYS A 1 102 ? 31.116 12.003 -42.378 1.00 69.06 102 LYS A C 1
ATOM 809 O O . LYS A 1 102 ? 30.625 11.784 -43.487 1.00 69.06 102 LYS A O 1
ATOM 814 N N . GLU A 1 103 ? 30.805 11.272 -41.316 1.00 68.81 103 GLU A N 1
ATOM 815 C CA . GLU A 1 103 ? 29.779 10.231 -41.340 1.00 68.81 103 GLU A CA 1
ATOM 816 C C . GLU A 1 103 ? 28.386 10.851 -41.194 1.00 68.81 103 GLU A C 1
ATOM 818 O O . GLU A 1 103 ? 27.450 10.415 -41.868 1.00 68.81 103 GLU A O 1
ATOM 823 N N . LEU A 1 104 ? 28.280 11.939 -40.425 1.00 71.19 104 LEU A N 1
ATOM 824 C CA . LEU A 1 104 ? 27.077 12.763 -40.337 1.00 71.19 104 LEU A CA 1
ATOM 825 C C . LEU A 1 104 ? 26.727 13.409 -41.689 1.00 71.19 104 LEU A C 1
ATOM 827 O O . LEU A 1 104 ? 25.572 13.346 -42.116 1.00 71.19 104 LEU A O 1
ATOM 831 N N . ASP A 1 105 ? 27.720 13.949 -42.399 1.00 74.19 105 ASP A N 1
ATOM 832 C CA . ASP A 1 105 ? 27.537 14.524 -43.738 1.00 74.19 105 ASP A CA 1
ATOM 833 C C . ASP A 1 105 ? 27.068 13.480 -44.759 1.00 74.19 105 ASP A C 1
ATOM 835 O O . ASP A 1 105 ? 26.157 13.736 -45.549 1.00 74.19 105 ASP A O 1
ATOM 839 N N . ARG A 1 106 ? 27.634 12.266 -44.720 1.00 72.06 106 ARG A N 1
ATOM 840 C CA . ARG A 1 106 ? 27.197 11.160 -45.590 1.00 72.06 106 ARG A CA 1
ATOM 841 C C . ARG A 1 106 ? 25.755 10.760 -45.320 1.00 72.06 106 ARG A C 1
ATOM 843 O O . ARG A 1 106 ? 24.994 10.567 -46.266 1.00 72.06 106 ARG A O 1
ATOM 850 N N . LEU A 1 107 ? 25.377 10.669 -44.047 1.00 70.31 107 LEU A N 1
ATOM 851 C CA . LEU A 1 107 ? 24.008 10.359 -43.655 1.00 70.31 107 LEU A CA 1
ATOM 852 C C . LEU A 1 107 ? 23.047 11.470 -44.107 1.00 70.31 107 LEU A C 1
ATOM 854 O O . LEU A 1 107 ? 21.971 11.184 -44.631 1.00 70.31 107 LEU A O 1
ATOM 858 N N . HIS A 1 108 ? 23.447 12.737 -43.968 1.00 69.62 108 HIS A N 1
ATOM 859 C CA . HIS A 1 108 ? 22.674 13.881 -44.446 1.00 69.62 108 HIS A CA 1
ATOM 860 C C . HIS A 1 108 ? 22.479 13.853 -45.971 1.00 69.62 108 HIS A C 1
ATOM 862 O O . HIS A 1 108 ? 21.359 14.048 -46.451 1.00 69.62 108 HIS A O 1
ATOM 868 N N . GLU A 1 109 ? 23.531 13.564 -46.742 1.00 73.88 109 GLU A N 1
ATOM 869 C CA . GLU A 1 109 ? 23.428 13.407 -48.197 1.00 73.88 109 GLU A CA 1
ATOM 870 C C . GLU A 1 109 ? 22.522 12.238 -48.595 1.00 73.88 109 GLU A C 1
ATOM 872 O O . GLU A 1 109 ? 21.739 12.361 -49.540 1.00 73.88 109 GLU A O 1
ATOM 877 N N . GLU A 1 110 ? 22.594 11.117 -47.880 1.00 71.88 110 GLU A N 1
ATOM 878 C CA . GLU A 1 110 ? 21.758 9.950 -48.143 1.00 71.88 110 GLU A CA 1
ATOM 879 C C . GLU A 1 110 ? 20.276 10.259 -47.881 1.00 71.88 110 GLU A C 1
ATOM 881 O O . GLU A 1 110 ? 19.432 10.011 -48.746 1.00 71.88 110 GLU A O 1
ATOM 886 N N . PHE A 1 111 ? 19.951 10.915 -46.760 1.00 68.69 111 PHE A N 1
ATOM 887 C CA . PHE A 1 111 ? 18.589 11.381 -46.478 1.00 68.69 111 PHE A CA 1
ATOM 888 C C . PHE A 1 111 ? 18.080 12.382 -47.516 1.00 68.69 111 PHE A C 1
ATOM 890 O O . PHE A 1 111 ? 16.923 12.292 -47.935 1.00 68.69 111 PHE A O 1
ATOM 897 N N . LYS A 1 112 ? 18.931 13.310 -47.966 1.00 71.50 112 LYS A N 1
ATOM 898 C CA . LYS A 1 112 ? 18.573 14.275 -49.009 1.00 71.50 112 LYS A CA 1
ATOM 899 C C . LYS A 1 112 ? 18.260 13.572 -50.332 1.00 71.50 112 LYS A C 1
ATOM 901 O O . LYS A 1 112 ? 17.228 13.849 -50.934 1.00 71.50 112 LYS A O 1
ATOM 906 N N . ARG A 1 113 ? 19.071 12.585 -50.731 1.00 71.81 113 ARG A N 1
ATOM 907 C CA . ARG A 1 113 ? 18.811 11.757 -51.922 1.00 71.81 113 ARG A CA 1
ATOM 908 C C . ARG A 1 113 ? 17.515 10.958 -51.810 1.00 71.81 113 ARG A C 1
ATOM 910 O O . ARG A 1 113 ? 16.770 10.881 -52.782 1.00 71.81 113 ARG A O 1
ATOM 917 N N . PHE A 1 114 ? 17.221 10.386 -50.642 1.00 67.12 114 PHE A N 1
ATOM 918 C CA . PHE A 1 114 ? 15.960 9.673 -50.415 1.00 67.12 114 PHE A CA 1
ATOM 919 C C . PHE A 1 114 ? 14.737 10.598 -50.459 1.00 67.12 114 PHE A C 1
ATOM 921 O O . PHE A 1 114 ? 13.673 10.180 -50.925 1.00 67.12 114 PHE A O 1
ATOM 928 N N . ALA A 1 115 ? 14.860 11.838 -49.984 1.00 70.00 115 ALA A N 1
ATOM 929 C CA . ALA A 1 115 ? 13.795 12.834 -50.073 1.00 70.00 115 ALA A CA 1
ATOM 930 C C . ALA A 1 115 ? 13.558 13.290 -51.525 1.00 70.00 115 ALA A C 1
ATOM 932 O O . ALA A 1 115 ? 12.403 13.384 -51.955 1.00 70.00 115 ALA A O 1
ATOM 933 N N . ASP A 1 116 ? 14.631 13.495 -52.289 1.00 72.50 116 ASP A N 1
ATOM 934 C CA . ASP A 1 116 ? 14.561 13.899 -53.695 1.00 72.50 116 ASP A CA 1
ATOM 935 C C . ASP A 1 116 ? 13.972 12.776 -54.580 1.00 72.50 116 ASP A C 1
ATOM 937 O O . ASP A 1 116 ? 13.004 13.027 -55.299 1.00 72.50 116 ASP A O 1
ATOM 941 N N . ASP A 1 117 ? 14.424 11.515 -54.453 1.00 74.94 117 ASP A N 1
ATOM 942 C CA . ASP A 1 117 ? 13.879 10.383 -55.243 1.00 74.94 117 ASP A CA 1
ATOM 943 C C . ASP A 1 117 ? 12.386 10.149 -54.959 1.00 74.94 117 ASP A C 1
ATOM 945 O O . ASP A 1 117 ? 11.593 9.891 -55.867 1.00 74.94 117 ASP A O 1
ATOM 949 N N . ASN A 1 118 ? 11.956 10.283 -53.700 1.00 73.19 118 ASN A N 1
ATOM 950 C CA . ASN A 1 118 ? 10.536 10.165 -53.367 1.00 73.19 118 ASN A CA 1
ATOM 951 C C . ASN A 1 118 ? 9.708 11.315 -53.953 1.00 73.19 118 ASN A C 1
ATOM 953 O O . ASN A 1 118 ? 8.598 11.082 -54.437 1.00 73.19 118 ASN A O 1
ATOM 957 N N . THR A 1 119 ? 10.243 12.535 -53.957 1.00 74.88 119 THR A N 1
ATOM 958 C CA . THR A 1 119 ? 9.569 13.701 -54.541 1.00 74.88 119 THR A CA 1
ATOM 959 C C . THR A 1 119 ? 9.426 13.550 -56.059 1.00 74.88 119 THR A C 1
ATOM 961 O O . THR A 1 119 ? 8.337 13.752 -56.602 1.00 74.88 119 THR A O 1
ATOM 964 N N . ASP A 1 120 ? 10.468 13.081 -56.744 1.00 75.25 120 ASP A N 1
ATOM 965 C CA . ASP A 1 120 ? 10.453 12.840 -58.190 1.00 75.25 120 ASP A CA 1
ATOM 966 C C . ASP A 1 120 ? 9.540 11.675 -58.590 1.00 75.25 120 ASP A C 1
ATOM 968 O O . ASP A 1 120 ? 8.795 11.749 -59.578 1.00 75.25 120 ASP A O 1
ATOM 972 N N . ARG A 1 121 ? 9.504 10.605 -57.789 1.00 74.12 121 ARG A N 1
ATOM 973 C CA . ARG A 1 121 ? 8.543 9.510 -57.977 1.00 74.12 121 ARG A CA 1
ATOM 974 C C . ARG A 1 121 ? 7.107 9.991 -57.840 1.00 74.12 121 ARG A C 1
ATOM 976 O O . ARG A 1 121 ? 6.287 9.665 -58.696 1.00 74.12 121 ARG A O 1
ATOM 983 N N . LEU A 1 122 ? 6.798 10.790 -56.821 1.00 76.25 122 LEU A N 1
ATOM 984 C CA . LEU A 1 122 ? 5.457 11.345 -56.637 1.00 76.25 122 LEU A CA 1
ATOM 985 C C . LEU A 1 122 ? 5.070 12.275 -57.793 1.00 76.25 122 LEU A C 1
ATOM 987 O O . LEU A 1 122 ? 3.972 12.140 -58.338 1.00 76.25 122 LEU A O 1
ATOM 991 N N . ASN A 1 123 ? 5.992 13.126 -58.245 1.00 74.44 123 ASN A N 1
ATOM 992 C CA . ASN A 1 123 ? 5.779 14.007 -59.393 1.00 74.44 123 ASN A CA 1
ATOM 993 C C . ASN A 1 123 ? 5.544 13.220 -60.693 1.00 74.44 123 ASN A C 1
ATOM 995 O O . ASN A 1 123 ? 4.626 13.536 -61.451 1.00 74.44 123 ASN A O 1
ATOM 999 N N . SER A 1 124 ? 6.310 12.154 -60.943 1.00 74.62 124 SER A N 1
ATOM 1000 C CA . SER A 1 124 ? 6.144 11.319 -62.142 1.00 74.62 124 SER A CA 1
ATOM 1001 C C . SER A 1 124 ? 4.860 10.480 -62.117 1.00 74.62 124 SER A C 1
ATOM 1003 O O . SER A 1 124 ? 4.216 10.302 -63.154 1.00 74.62 124 SER A O 1
ATOM 1005 N N . ILE A 1 125 ? 4.433 10.006 -60.941 1.00 76.31 125 ILE A N 1
ATOM 1006 C CA . ILE A 1 125 ? 3.142 9.332 -60.758 1.00 76.31 125 ILE A CA 1
ATOM 1007 C C . ILE A 1 125 ? 2.000 10.326 -60.983 1.00 76.31 125 ILE A C 1
ATOM 1009 O O . ILE A 1 125 ? 1.043 10.010 -61.690 1.00 76.31 125 ILE A O 1
ATOM 1013 N N . GLN A 1 126 ? 2.106 11.541 -60.446 1.00 75.62 126 GLN A N 1
ATOM 1014 C CA . GLN A 1 126 ? 1.101 12.583 -60.632 1.00 75.62 126 GLN A CA 1
ATOM 1015 C C . GLN A 1 126 ? 1.005 13.034 -62.098 1.00 75.62 126 GLN A C 1
ATOM 1017 O O . GLN A 1 126 ? -0.107 13.213 -62.597 1.00 75.62 126 GLN A O 1
ATOM 1022 N N . ALA A 1 127 ? 2.131 13.146 -62.808 1.00 75.50 127 ALA A N 1
ATOM 1023 C CA . ALA A 1 127 ? 2.166 13.425 -64.244 1.00 75.50 127 ALA A CA 1
ATOM 1024 C C . ALA A 1 127 ? 1.470 12.314 -65.047 1.00 75.50 127 ALA A C 1
ATOM 1026 O O . ALA A 1 127 ? 0.521 12.590 -65.780 1.00 75.50 127 ALA A O 1
ATOM 1027 N N . LYS A 1 128 ? 1.825 11.043 -64.803 1.00 76.56 128 LYS A N 1
ATOM 1028 C CA . LYS A 1 128 ? 1.177 9.884 -65.444 1.00 76.56 128 LYS A CA 1
ATOM 1029 C C . LYS A 1 128 ? -0.325 9.819 -65.155 1.00 76.56 128 LYS A C 1
ATOM 1031 O O . LYS A 1 128 ? -1.113 9.519 -66.047 1.00 76.56 128 LYS A O 1
ATOM 1036 N N . LEU A 1 129 ? -0.753 10.124 -63.928 1.00 74.00 129 LEU A N 1
ATOM 1037 C CA . LEU A 1 129 ? -2.175 10.170 -63.565 1.00 74.00 129 LEU A CA 1
ATOM 1038 C C . LEU A 1 129 ? -2.924 11.317 -64.257 1.00 74.00 129 LEU A C 1
ATOM 1040 O O . LEU A 1 129 ? -4.111 11.173 -64.564 1.00 74.00 129 LEU A O 1
ATOM 1044 N N . LYS A 1 130 ? -2.256 12.446 -64.510 1.00 69.25 130 LYS A N 1
ATOM 1045 C CA . LYS A 1 130 ? -2.824 13.588 -65.234 1.00 69.25 130 LYS A CA 1
ATOM 1046 C C . LYS A 1 130 ? -2.979 13.276 -66.724 1.00 69.25 130 LYS A C 1
ATOM 1048 O O . LYS A 1 130 ? -4.040 13.550 -67.280 1.00 69.25 130 LYS A O 1
ATOM 1053 N N . ASP A 1 131 ? -1.997 12.605 -67.319 1.00 70.88 131 ASP A N 1
ATOM 1054 C CA . ASP A 1 131 ? -2.044 12.153 -68.714 1.00 70.88 131 ASP A CA 1
ATOM 1055 C C . ASP A 1 131 ? -3.132 11.094 -68.927 1.00 70.88 131 ASP A C 1
ATOM 1057 O O . ASP A 1 131 ? -3.951 11.214 -69.836 1.00 70.88 131 ASP A O 1
ATOM 1061 N N . VAL A 1 132 ? -3.245 10.113 -68.023 1.00 68.88 132 VAL A N 1
ATOM 1062 C CA . VAL A 1 132 ? -4.313 9.096 -68.074 1.00 68.88 132 VAL A CA 1
ATOM 1063 C C . VAL A 1 132 ? -5.709 9.717 -67.928 1.00 68.88 132 VAL A C 1
ATOM 1065 O O . VAL A 1 132 ? -6.660 9.242 -68.551 1.00 68.88 132 VAL A O 1
ATOM 1068 N N . LYS A 1 133 ? -5.860 10.786 -67.133 1.00 62.94 133 LYS A N 1
ATOM 1069 C CA . LYS A 1 133 ? -7.130 11.524 -67.024 1.00 62.94 133 LYS A CA 1
ATOM 1070 C C . LYS A 1 133 ? -7.439 12.370 -68.261 1.00 62.94 133 LYS A C 1
ATOM 1072 O O . LYS A 1 133 ? -8.613 12.499 -68.592 1.00 62.94 133 LYS A O 1
ATOM 1077 N N . ASN A 1 134 ? -6.428 12.911 -68.939 1.00 58.28 134 ASN A N 1
ATOM 1078 C CA . ASN A 1 134 ? -6.609 13.672 -70.178 1.00 58.28 134 ASN A CA 1
ATOM 1079 C C . ASN A 1 134 ? -6.958 12.784 -71.380 1.00 58.28 134 ASN A C 1
ATOM 1081 O O . ASN A 1 134 ? -7.690 13.233 -72.247 1.00 58.28 134 ASN A O 1
ATOM 1085 N N . VAL A 1 135 ? -6.497 11.530 -71.414 1.00 57.47 135 VAL A N 1
ATOM 1086 C CA . VAL A 1 135 ? -6.821 10.570 -72.491 1.00 57.47 135 VAL A CA 1
ATOM 1087 C C . VAL A 1 135 ? -8.239 9.978 -72.360 1.00 57.47 135 VAL A C 1
ATOM 1089 O O . VAL A 1 135 ? -8.771 9.432 -73.319 1.00 57.47 135 VAL A O 1
ATOM 1092 N N . ARG A 1 136 ? -8.876 10.074 -71.181 1.00 55.50 136 ARG A N 1
ATOM 1093 C CA . ARG A 1 136 ? -10.259 9.597 -70.937 1.00 55.50 136 ARG A CA 1
ATOM 1094 C C . ARG A 1 136 ? -11.352 10.663 -71.126 1.00 55.50 136 ARG A C 1
ATOM 1096 O O . ARG A 1 136 ? -12.513 10.355 -70.857 1.00 55.50 136 ARG A O 1
ATOM 1103 N N . LYS A 1 137 ? -11.003 11.888 -71.521 1.00 47.47 137 LYS A N 1
ATOM 1104 C CA . LYS A 1 137 ? -11.954 12.929 -71.943 1.00 47.47 137 LYS A CA 1
ATOM 1105 C C . LYS A 1 137 ? -11.961 13.026 -73.458 1.00 47.47 137 LYS A C 1
ATOM 1107 O O . LYS A 1 137 ? -13.060 13.289 -73.986 1.00 47.47 137 LYS A O 1
#

Foldseek 3Di:
DCVPVVVVLVVCLVLVPDPVVVVVVVVVVVVLVVCCVVVVVDPVSVCVVVVVVVVVVVVVVVSVVVVVVVVVVVVVVVVVVVVVVVVVVVVVDDPPPPDDPVRVVVSVVVVVVVVVVVVVVVVVVVVVVVVVVVVVD